Protein AF-Q97JT6-F1 (afdb_monomer_lite)

Secondary structure (DSSP, 8-state):
--EEPTT--GGGGGGGT-EEHHHHHHTT-GGG-SGGGGGGTTSEEEEPBPSS-TTSBPEEETTTTEESEEEEEEEETTEEEEEEEEE--SSSSS--HHHHHHHHHHHHHHHHTT-EE-

Radius of gyration: 14.01 Å; chains: 1; bounding box: 36×26×36 Å

pLDDT: mean 92.44, std 5.75, range [73.62, 98.38]

Sequence (118 aa):
MLKLKKGISVDQLRRYGFKTGKEWADKGERCLEGSGYEYQHNWYHKFLMDEENPDKILYANEEYDQPVVQISIRIGDSFPNDMYIECTPSGTYHIGGRDLDIIEETVFDLTNDGFLEK

Foldseek 3Di:
DKFFDPPDDPVVCVVLVWDFLLVCCVVVQPVSDDPVNVQRRRKIKDAPADPVGRVHFDALDPVVSHGQKMWIQGDDPVGRRDIDIDGDHHPDPDDDVVRCVSVVVSCVVCVVVPGIDD

Organism: Clostridium acetobutylicum (strain ATCC 824 / DSM 792 / JCM 1419 / IAM 19013 / LMG 5710 / NBRC 13948 / NRRL B-527 / VKM B-1787 / 2291 / W) (NCBI:txid272562)

Structure (mmCIF, N/CA/C/O backbone):
data_AF-Q97JT6-F1
#
_entry.id   AF-Q97JT6-F1
#
loop_
_atom_site.group_PDB
_atom_site.id
_atom_site.type_symbol
_atom_site.label_atom_id
_atom_site.label_alt_id
_atom_site.label_comp_id
_atom_site.label_asym_id
_atom_site.label_entity_id
_atom_site.label_seq_id
_atom_site.pdbx_PDB_ins_code
_atom_site.Cartn_x
_atom_site.Cartn_y
_atom_site.Cartn_z
_atom_site.occupancy
_atom_site.B_iso_or_equiv
_atom_site.auth_seq_id
_atom_site.auth_comp_id
_atom_site.auth_asym_id
_atom_site.auth_atom_id
_atom_site.pdbx_PDB_model_num
ATOM 1 N N . MET A 1 1 ? -10.624 11.381 7.160 1.00 85.38 1 MET A N 1
ATOM 2 C CA . MET A 1 1 ? -9.727 10.450 6.443 1.00 85.38 1 MET A CA 1
ATOM 3 C C . MET A 1 1 ? -10.225 9.068 6.787 1.00 85.38 1 MET A C 1
ATOM 5 O O . MET A 1 1 ? -10.592 8.906 7.941 1.00 85.38 1 MET A O 1
ATOM 9 N N . LEU A 1 2 ? -10.322 8.138 5.836 1.00 95.56 2 LEU A N 1
ATOM 10 C CA . LEU A 1 2 ? -10.771 6.784 6.176 1.00 95.56 2 LEU A CA 1
ATOM 11 C C . LEU A 1 2 ? -9.780 6.146 7.153 1.00 95.56 2 LEU A C 1
ATOM 13 O O . LEU A 1 2 ? -8.581 6.408 7.070 1.00 95.56 2 LEU A O 1
ATOM 17 N N . LYS A 1 3 ? -10.278 5.349 8.092 1.00 95.94 3 LYS A N 1
ATOM 18 C CA . LYS A 1 3 ? -9.473 4.657 9.104 1.00 95.94 3 LYS A CA 1
ATOM 19 C C . LYS A 1 3 ? -9.984 3.248 9.299 1.00 95.94 3 LYS A C 1
ATOM 21 O O . LYS A 1 3 ? -11.160 2.991 9.050 1.00 95.94 3 LYS A O 1
ATOM 26 N N . LEU A 1 4 ? -9.137 2.357 9.800 1.00 95.81 4 LEU A N 1
ATOM 27 C CA . LEU A 1 4 ? -9.634 1.085 10.310 1.00 95.81 4 LEU A CA 1
ATOM 28 C C . LEU A 1 4 ? -10.501 1.312 11.543 1.00 95.81 4 LEU A C 1
ATOM 30 O O . LEU A 1 4 ? -10.099 2.014 12.474 1.00 95.81 4 LEU A O 1
ATOM 34 N N . LYS A 1 5 ? -11.649 0.641 11.580 1.00 95.62 5 LYS A N 1
ATOM 35 C CA . LYS A 1 5 ? -12.513 0.607 12.754 1.00 95.62 5 LYS A CA 1
ATOM 36 C C . LYS A 1 5 ? -11.774 0.076 13.969 1.00 95.62 5 LYS A C 1
ATOM 38 O O . LYS A 1 5 ? -10.993 -0.878 13.899 1.00 95.62 5 LYS A O 1
ATOM 43 N N . LYS A 1 6 ? -12.110 0.639 15.126 1.00 91.69 6 LYS A N 1
ATOM 44 C CA . LYS A 1 6 ? -11.613 0.152 16.412 1.00 91.69 6 LYS A CA 1
ATOM 45 C C . LYS A 1 6 ? -11.922 -1.342 16.592 1.00 91.69 6 LYS A C 1
ATOM 47 O O . LYS A 1 6 ? -13.067 -1.767 16.480 1.00 91.69 6 LYS A O 1
ATOM 52 N N . GLY A 1 7 ? -10.897 -2.119 16.940 1.00 89.94 7 GLY A N 1
ATOM 53 C CA . GLY A 1 7 ? -11.013 -3.557 17.207 1.00 89.94 7 GLY A CA 1
ATOM 54 C C . GLY A 1 7 ? -10.770 -4.458 15.993 1.00 89.94 7 GLY A C 1
ATOM 55 O O . GLY A 1 7 ? -10.629 -5.665 16.177 1.00 89.94 7 GLY A O 1
ATOM 56 N N . ILE A 1 8 ? -10.652 -3.901 14.783 1.00 92.94 8 ILE A N 1
ATOM 57 C CA . ILE A 1 8 ? -10.142 -4.645 13.628 1.00 92.94 8 ILE A CA 1
ATOM 58 C C . ILE A 1 8 ? -8.635 -4.843 13.800 1.00 92.94 8 ILE A C 1
ATOM 60 O O . ILE A 1 8 ? -7.893 -3.887 14.029 1.00 92.94 8 ILE A O 1
ATOM 64 N N . SER A 1 9 ? -8.180 -6.093 13.695 1.00 92.62 9 SER A N 1
ATOM 65 C CA . SER A 1 9 ? -6.748 -6.388 13.660 1.00 92.62 9 SER A CA 1
ATOM 66 C C . SER A 1 9 ? -6.174 -6.003 12.299 1.00 92.62 9 SER A C 1
ATOM 68 O O . SER A 1 9 ? -6.679 -6.438 11.264 1.00 92.62 9 SER A O 1
ATOM 70 N N . VAL A 1 10 ? -5.083 -5.238 12.310 1.00 91.44 10 VAL A N 1
ATOM 71 C CA . VAL A 1 10 ? 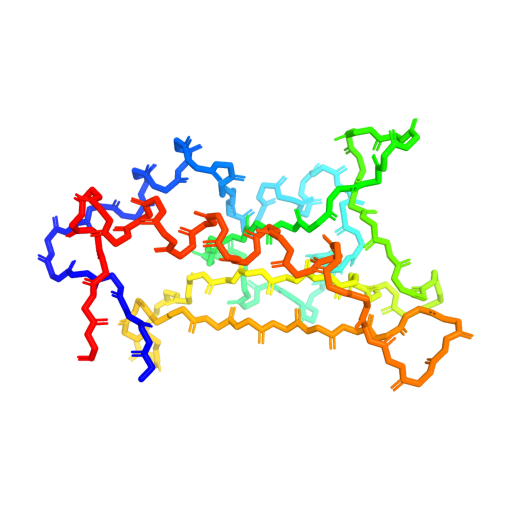-4.349 -4.811 11.108 1.00 91.44 10 VAL A CA 1
ATOM 72 C C . VAL A 1 10 ? -3.848 -5.995 10.275 1.00 91.44 10 VAL A C 1
ATOM 74 O O . VAL A 1 10 ? -3.806 -5.907 9.053 1.00 91.44 10 VAL A O 1
ATOM 77 N N . ASP A 1 11 ? -3.583 -7.148 10.896 1.00 94.38 11 ASP A N 1
ATOM 78 C CA . ASP A 1 11 ? -3.142 -8.356 10.187 1.00 94.38 11 ASP A CA 1
ATOM 79 C C . ASP A 1 11 ? -4.204 -8.899 9.221 1.00 94.38 11 ASP A C 1
ATOM 81 O O . ASP A 1 11 ? -3.877 -9.594 8.256 1.00 94.38 11 ASP A O 1
ATOM 85 N N . GLN A 1 12 ? -5.485 -8.574 9.435 1.00 96.50 12 GLN A N 1
ATOM 86 C CA . GLN A 1 12 ? -6.558 -8.982 8.528 1.00 96.50 12 GLN A CA 1
ATOM 87 C C . GLN A 1 12 ? -6.444 -8.311 7.152 1.00 96.50 12 GLN A C 1
ATOM 89 O O . GLN A 1 12 ? -6.951 -8.861 6.173 1.00 96.50 12 GLN A O 1
ATOM 94 N N . LEU A 1 13 ? -5.720 -7.189 7.045 1.00 96.94 13 LEU A N 1
ATOM 95 C CA . LEU A 1 13 ? -5.474 -6.494 5.779 1.00 96.94 13 LEU A CA 1
ATOM 96 C C . LEU A 1 13 ? -4.684 -7.327 4.769 1.00 96.94 13 LEU A C 1
ATOM 98 O O . LEU A 1 13 ? -4.787 -7.098 3.564 1.00 96.94 13 LEU A O 1
ATOM 102 N N . ARG A 1 14 ? -3.948 -8.341 5.235 1.00 97.50 14 ARG A N 1
ATOM 103 C CA . ARG A 1 14 ? -3.206 -9.274 4.374 1.00 97.50 14 ARG A CA 1
ATOM 104 C C . ARG A 1 14 ? -4.103 -9.954 3.340 1.00 97.50 14 ARG A C 1
ATOM 106 O O . ARG A 1 14 ? -3.651 -10.233 2.235 1.00 97.50 14 ARG A O 1
ATOM 113 N N . ARG A 1 15 ? -5.386 -10.158 3.666 1.00 97.06 15 ARG A N 1
ATOM 114 C CA . ARG A 1 15 ? -6.393 -10.733 2.755 1.00 97.06 15 ARG A CA 1
ATOM 115 C C . ARG A 1 15 ? -6.669 -9.858 1.530 1.00 97.06 15 ARG A C 1
ATOM 117 O O . ARG A 1 15 ? -7.078 -10.387 0.508 1.00 97.06 15 ARG A O 1
ATOM 124 N N . TYR A 1 16 ? -6.390 -8.560 1.623 1.00 97.38 16 TYR A N 1
ATOM 125 C CA . TYR A 1 16 ? -6.570 -7.581 0.547 1.00 97.38 16 TYR A CA 1
ATOM 126 C C . TYR A 1 16 ? -5.247 -7.221 -0.146 1.00 97.38 16 TYR A C 1
ATOM 128 O O . TYR A 1 16 ? -5.193 -6.260 -0.913 1.00 97.38 16 TYR A O 1
ATOM 136 N N . GLY A 1 17 ? -4.171 -7.969 0.131 1.00 96.44 17 GLY A N 1
ATOM 137 C CA . GLY A 1 17 ? -2.861 -7.797 -0.501 1.00 96.44 17 GLY A CA 1
ATOM 138 C C . GLY A 1 17 ? -1.896 -6.858 0.228 1.00 96.44 17 GLY A C 1
ATOM 139 O O . GLY A 1 17 ? -0.794 -6.631 -0.271 1.00 96.44 17 GLY A O 1
ATOM 140 N N . PHE A 1 18 ? -2.260 -6.337 1.405 1.00 98.00 18 PHE A N 1
ATOM 141 C CA . PHE A 1 18 ? -1.343 -5.514 2.194 1.00 98.00 18 PHE A CA 1
ATOM 142 C C . PHE A 1 18 ? -0.218 -6.354 2.811 1.00 98.00 18 PHE A C 1
ATOM 144 O O . PHE A 1 18 ? -0.444 -7.464 3.301 1.00 98.00 18 PHE A O 1
ATOM 151 N N . LYS A 1 19 ? 0.985 -5.783 2.863 1.00 97.56 19 LYS A N 1
ATOM 152 C CA . LYS A 1 19 ? 2.129 -6.302 3.630 1.00 97.56 19 LYS A CA 1
ATOM 153 C C . LYS A 1 19 ? 2.737 -5.184 4.462 1.00 97.56 19 LYS A C 1
ATOM 155 O O . LYS A 1 19 ? 2.535 -4.013 4.146 1.00 97.56 19 LYS A O 1
ATOM 160 N N . THR A 1 20 ? 3.475 -5.522 5.509 1.00 96.94 20 THR A N 1
ATOM 161 C CA . THR A 1 20 ? 4.203 -4.501 6.269 1.00 96.94 20 THR A CA 1
ATOM 162 C C . THR A 1 20 ? 5.280 -3.830 5.420 1.00 96.94 20 THR A C 1
ATOM 164 O O . THR A 1 20 ? 5.790 -4.424 4.466 1.00 96.94 20 THR A O 1
ATOM 167 N N . GLY A 1 21 ? 5.660 -2.602 5.776 1.00 95.94 21 GLY A N 1
ATOM 168 C CA . GLY A 1 21 ? 6.758 -1.912 5.103 1.00 95.94 21 GLY A CA 1
ATOM 169 C C . GLY A 1 21 ? 8.066 -2.703 5.209 1.00 95.94 21 GLY A C 1
ATOM 170 O O . GLY A 1 21 ? 8.808 -2.801 4.236 1.00 95.94 21 GLY A O 1
ATOM 171 N N . LYS A 1 22 ? 8.289 -3.373 6.348 1.00 96.25 22 LYS A N 1
ATOM 172 C CA . LYS A 1 22 ? 9.431 -4.274 6.548 1.00 96.25 22 LYS A CA 1
ATOM 173 C C . LYS A 1 22 ? 9.431 -5.453 5.578 1.00 96.25 22 LYS A C 1
ATOM 175 O O . LYS A 1 22 ? 10.473 -5.776 5.027 1.00 96.25 22 LYS A O 1
ATOM 180 N N . GLU A 1 23 ? 8.280 -6.089 5.356 1.00 96.56 23 GLU A N 1
ATOM 181 C CA . GLU A 1 23 ? 8.173 -7.219 4.422 1.00 96.56 23 GLU A CA 1
ATOM 182 C C . GLU A 1 23 ? 8.481 -6.816 2.979 1.00 96.56 23 GLU A C 1
ATOM 184 O O . GLU A 1 23 ? 9.043 -7.610 2.230 1.00 96.56 23 GLU A O 1
ATOM 189 N N . TRP A 1 24 ? 8.107 -5.603 2.575 1.00 95.88 24 TRP A N 1
ATOM 190 C CA . TRP A 1 24 ? 8.456 -5.076 1.258 1.00 95.88 24 TRP A CA 1
ATOM 191 C C . TRP A 1 24 ? 9.938 -4.696 1.167 1.00 95.88 24 TRP A C 1
ATOM 193 O O . TRP A 1 24 ? 10.597 -5.073 0.201 1.00 95.88 24 TRP A O 1
ATOM 203 N N . ALA A 1 25 ? 10.488 -4.052 2.198 1.00 94.75 25 ALA A N 1
ATOM 204 C CA . ALA A 1 25 ? 11.919 -3.760 2.276 1.00 94.75 25 ALA A CA 1
ATOM 205 C C . ALA A 1 25 ? 12.769 -5.046 2.223 1.00 94.75 25 ALA A C 1
ATOM 207 O O . ALA A 1 25 ? 13.743 -5.115 1.482 1.00 94.75 25 ALA A O 1
ATOM 208 N N . ASP A 1 26 ? 12.359 -6.106 2.927 1.00 94.38 26 ASP A N 1
ATOM 209 C CA . ASP A 1 26 ? 13.042 -7.410 2.922 1.00 94.38 26 ASP A CA 1
ATOM 210 C C . ASP A 1 26 ? 12.974 -8.131 1.571 1.00 94.38 26 ASP A C 1
ATOM 212 O O . ASP A 1 26 ? 13.800 -8.999 1.286 1.00 94.38 26 ASP A O 1
ATOM 216 N N . LYS A 1 27 ? 11.999 -7.777 0.728 1.00 92.38 27 LYS A N 1
ATOM 217 C CA . LYS A 1 27 ? 11.917 -8.233 -0.664 1.00 92.38 27 LYS A CA 1
ATOM 218 C C . LYS A 1 27 ? 12.788 -7.416 -1.621 1.00 92.38 27 LYS A C 1
ATOM 220 O O . LYS A 1 27 ? 12.894 -7.796 -2.784 1.00 92.38 27 LYS A O 1
ATOM 225 N N . GLY A 1 28 ? 13.416 -6.344 -1.142 1.00 90.69 28 GLY A N 1
ATOM 226 C CA . GLY A 1 28 ? 14.223 -5.435 -1.953 1.00 90.69 28 GLY A CA 1
ATOM 227 C C . GLY A 1 28 ? 13.405 -4.382 -2.701 1.00 90.69 28 GLY A C 1
ATOM 228 O O . GLY A 1 28 ? 13.861 -3.893 -3.732 1.00 90.69 28 GLY A O 1
ATOM 229 N N . GLU A 1 29 ? 12.196 -4.044 -2.233 1.00 92.50 29 GLU A N 1
ATOM 230 C CA . GLU A 1 29 ? 11.436 -2.932 -2.816 1.00 92.50 29 GLU A CA 1
ATOM 231 C C . GLU A 1 29 ? 12.032 -1.586 -2.393 1.00 92.50 29 GLU A C 1
ATOM 233 O O . GLU A 1 29 ? 12.013 -1.204 -1.217 1.00 92.50 29 GLU A O 1
ATOM 238 N N . ARG A 1 30 ? 12.524 -0.842 -3.382 1.00 89.88 30 ARG A N 1
ATOM 239 C CA . ARG A 1 30 ? 13.377 0.340 -3.193 1.00 89.88 30 ARG A CA 1
ATOM 240 C C . ARG A 1 30 ? 12.686 1.490 -2.462 1.00 89.88 30 ARG A C 1
ATOM 242 O O . ARG A 1 30 ? 13.305 2.171 -1.655 1.00 89.88 30 ARG A O 1
ATOM 249 N N . CYS A 1 31 ? 11.376 1.656 -2.661 1.00 90.31 31 CYS A N 1
ATOM 250 C CA . CYS A 1 31 ? 10.578 2.710 -2.010 1.00 90.31 31 CYS A CA 1
ATOM 251 C C . CYS A 1 31 ? 10.467 2.565 -0.482 1.00 90.31 31 CYS A C 1
ATOM 253 O O . CYS A 1 31 ? 9.940 3.451 0.194 1.00 90.31 31 CYS A O 1
ATOM 255 N N . LEU A 1 32 ? 10.901 1.430 0.069 1.00 91.88 32 LEU A N 1
ATOM 256 C CA . LEU A 1 32 ? 10.884 1.133 1.500 1.00 91.88 32 LEU A CA 1
ATOM 257 C C . LEU A 1 32 ? 12.265 0.705 2.020 1.00 91.88 32 LEU A C 1
ATOM 259 O O . LEU A 1 32 ? 12.410 0.395 3.209 1.00 91.88 32 LEU A O 1
ATOM 263 N N . GLU A 1 33 ? 13.276 0.707 1.149 1.00 85.50 33 GLU A N 1
ATOM 264 C CA . GLU A 1 33 ? 14.644 0.316 1.460 1.00 85.50 33 GLU A CA 1
ATOM 265 C C . GLU A 1 33 ? 15.468 1.517 1.945 1.00 85.50 33 GLU A C 1
ATOM 267 O O . GLU A 1 33 ? 15.509 2.572 1.320 1.00 85.50 33 GLU A O 1
ATOM 272 N N . GLY A 1 34 ? 16.175 1.347 3.062 1.00 79.62 34 GLY A N 1
ATOM 273 C CA . G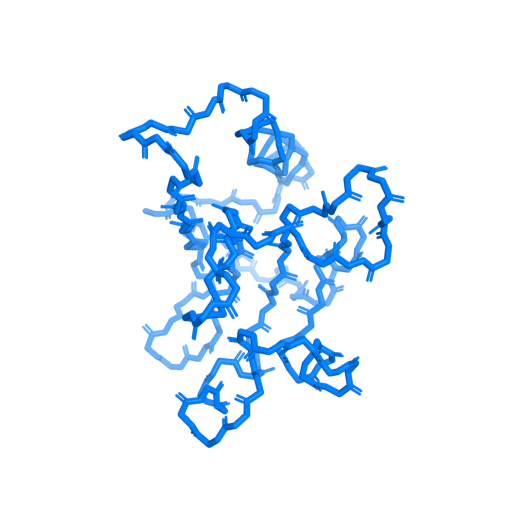LY A 1 34 ? 17.088 2.353 3.604 1.00 79.62 34 GLY A CA 1
ATOM 274 C C . GLY A 1 34 ? 16.567 3.070 4.850 1.00 79.62 34 GLY A C 1
ATOM 275 O O . GLY A 1 34 ? 15.374 3.093 5.156 1.00 79.62 34 GLY A O 1
ATOM 276 N N . SER A 1 35 ? 17.498 3.681 5.588 1.00 75.44 35 SER A N 1
ATOM 277 C CA . SER A 1 35 ? 17.250 4.250 6.922 1.00 75.44 35 SER A CA 1
ATOM 278 C C . SER A 1 35 ? 16.230 5.391 6.935 1.00 75.44 35 SER A C 1
ATOM 280 O O . SER A 1 35 ? 15.578 5.634 7.948 1.00 75.44 35 SER A O 1
ATOM 282 N N . GLY A 1 36 ? 16.046 6.071 5.800 1.00 83.44 36 GLY A N 1
ATOM 283 C CA . GLY A 1 36 ? 15.044 7.121 5.633 1.00 83.44 36 GLY A CA 1
ATOM 284 C C . GLY A 1 36 ? 13.601 6.619 5.664 1.00 83.44 36 GLY A C 1
ATOM 285 O O . GLY A 1 36 ? 12.710 7.430 5.879 1.00 83.44 36 GLY A O 1
ATOM 286 N N . TYR A 1 37 ? 13.363 5.314 5.499 1.00 86.75 37 TYR A N 1
ATOM 287 C CA . TYR A 1 37 ? 12.027 4.721 5.375 1.00 86.75 37 TYR A CA 1
ATOM 288 C C . TYR A 1 37 ? 11.687 3.726 6.495 1.00 86.75 37 TYR A C 1
ATOM 290 O O . TYR A 1 37 ? 10.585 3.185 6.531 1.00 86.75 37 TYR A O 1
ATOM 298 N N . GLU A 1 38 ? 12.577 3.511 7.465 1.00 90.31 38 GLU A N 1
ATOM 299 C CA . GLU A 1 38 ? 12.332 2.583 8.583 1.00 90.31 38 GLU A CA 1
ATOM 300 C C . GLU A 1 38 ? 11.119 2.982 9.436 1.00 90.31 38 GLU A C 1
ATOM 302 O O . GLU A 1 38 ? 10.424 2.129 9.989 1.00 90.31 38 GLU A O 1
ATOM 307 N N . TYR A 1 39 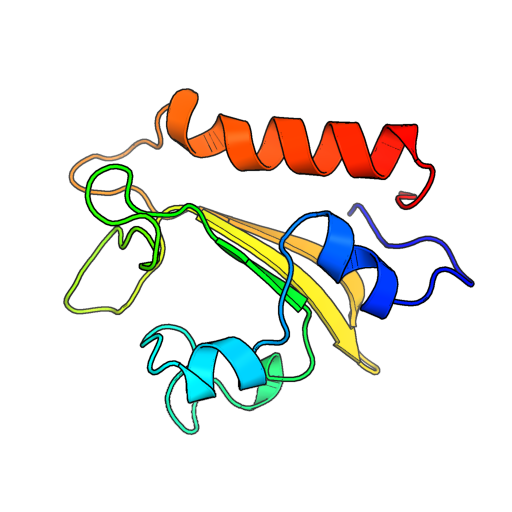? 10.799 4.278 9.502 1.00 90.06 39 TYR A N 1
ATOM 308 C CA . TYR A 1 39 ? 9.651 4.777 10.266 1.00 90.06 39 TYR A CA 1
ATOM 309 C C . TYR A 1 39 ? 8.303 4.236 9.759 1.00 90.06 39 TYR A C 1
ATOM 311 O O . TYR A 1 39 ? 7.340 4.179 10.525 1.00 90.06 39 TYR A O 1
ATOM 319 N N . GLN A 1 40 ? 8.234 3.829 8.490 1.00 92.81 40 GLN A N 1
ATOM 320 C CA . GLN A 1 40 ? 7.043 3.254 7.867 1.00 92.81 40 GLN A CA 1
ATOM 321 C C . GLN A 1 40 ? 7.077 1.717 7.821 1.00 92.81 40 GLN A C 1
ATOM 323 O O . GLN A 1 40 ? 6.109 1.093 7.404 1.00 92.81 40 GLN A O 1
ATOM 328 N N . HIS A 1 41 ? 8.125 1.059 8.335 1.00 94.69 41 HIS A N 1
ATOM 329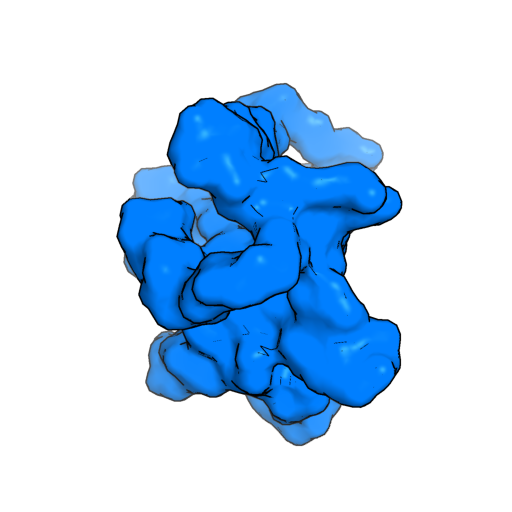 C CA . HIS A 1 41 ? 8.237 -0.410 8.311 1.00 94.69 41 HIS A CA 1
ATOM 330 C C . HIS A 1 41 ? 7.121 -1.141 9.064 1.00 94.69 41 HIS A C 1
ATOM 332 O O . HIS A 1 41 ? 6.771 -2.259 8.690 1.00 94.69 41 HIS A O 1
ATOM 338 N N . ASN A 1 42 ? 6.540 -0.506 10.084 1.00 94.19 42 ASN A N 1
ATOM 339 C CA . ASN A 1 42 ? 5.423 -1.060 10.855 1.00 94.19 42 ASN A CA 1
ATOM 340 C C . ASN A 1 42 ? 4.046 -0.771 10.238 1.00 94.19 42 ASN A C 1
ATOM 342 O O . ASN A 1 42 ? 3.038 -1.257 10.751 1.00 94.19 42 ASN A O 1
ATOM 346 N N . TRP A 1 43 ? 3.970 0.037 9.181 1.00 96.44 43 TRP A N 1
ATOM 347 C CA . TRP A 1 43 ? 2.716 0.313 8.485 1.00 96.44 43 TRP A CA 1
ATOM 348 C C . TRP A 1 43 ? 2.402 -0.804 7.501 1.00 96.44 43 TRP A C 1
ATOM 350 O O . TRP A 1 43 ? 3.282 -1.565 7.103 1.00 96.44 43 TRP A O 1
ATOM 360 N N . TYR A 1 44 ? 1.135 -0.903 7.109 1.00 97.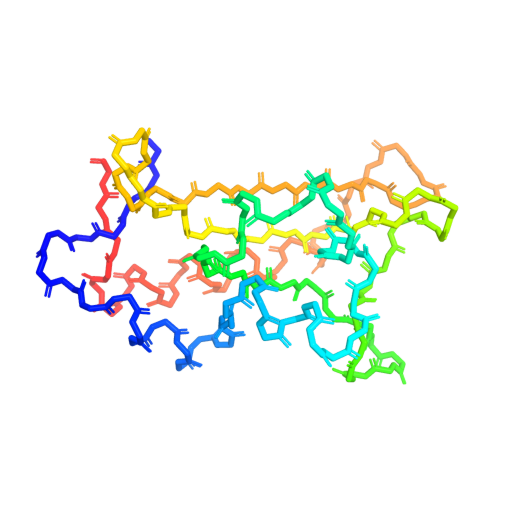75 44 TYR A N 1
ATOM 361 C CA . TYR A 1 44 ? 0.686 -1.852 6.096 1.00 97.75 44 TYR A CA 1
ATOM 362 C C . TYR A 1 44 ? 0.528 -1.143 4.757 1.00 97.75 44 TYR A C 1
ATOM 364 O O . TYR A 1 44 ? -0.215 -0.172 4.671 1.00 97.75 44 TYR A O 1
ATOM 372 N N . HIS A 1 45 ? 1.170 -1.657 3.711 1.00 97.94 45 HIS A N 1
ATOM 373 C CA . HIS A 1 45 ? 1.196 -1.072 2.374 1.00 97.94 45 HIS A CA 1
ATOM 374 C C . HIS A 1 45 ? 0.673 -2.044 1.320 1.00 97.94 45 HIS A C 1
ATOM 376 O O . HIS A 1 45 ? 0.990 -3.241 1.336 1.00 97.94 45 HIS A O 1
ATOM 382 N N . LYS A 1 46 ? -0.078 -1.498 0.370 1.00 98.06 46 LYS A N 1
ATOM 383 C CA . LYS A 1 46 ? -0.465 -2.120 -0.892 1.00 98.06 46 LYS A CA 1
ATOM 384 C C . LYS A 1 46 ? -0.058 -1.172 -2.018 1.00 98.06 46 LYS A C 1
ATOM 386 O O . LYS A 1 46 ? -0.275 0.032 -1.909 1.00 98.06 46 LYS A O 1
ATOM 391 N N . PHE A 1 47 ? 0.524 -1.716 -3.074 1.00 97.56 47 PHE A N 1
ATOM 392 C CA . PHE A 1 47 ? 1.031 -0.952 -4.209 1.00 97.56 47 PHE A CA 1
ATOM 393 C C . PHE A 1 47 ? 0.348 -1.400 -5.493 1.00 97.56 47 PHE A C 1
ATOM 395 O O . PHE A 1 47 ? -0.096 -2.548 -5.583 1.00 97.56 47 PHE A O 1
ATOM 402 N N . LEU A 1 48 ? 0.283 -0.50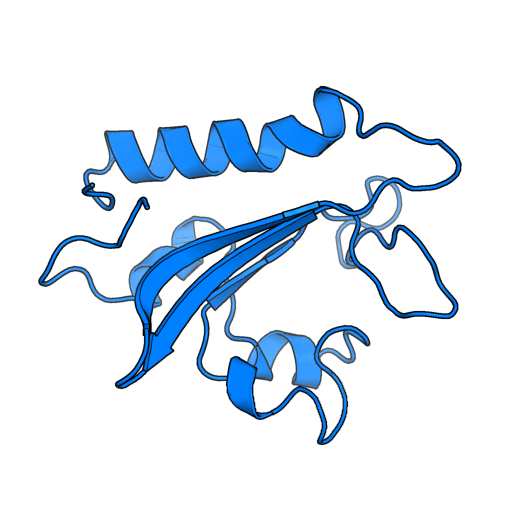4 -6.477 1.00 96.50 48 LEU A N 1
ATOM 403 C CA . LEU A 1 48 ? 0.011 -0.912 -7.851 1.00 96.50 48 LEU A CA 1
ATOM 404 C C . LEU A 1 48 ? 1.189 -1.754 -8.351 1.00 96.50 48 LEU A C 1
ATOM 406 O O . LEU A 1 48 ? 2.345 -1.358 -8.205 1.00 96.50 48 LEU A O 1
ATOM 410 N N . MET A 1 49 ? 0.881 -2.932 -8.885 1.00 95.62 49 MET A N 1
ATOM 411 C CA . MET A 1 49 ? 1.870 -3.887 -9.382 1.00 95.62 49 MET A CA 1
ATOM 412 C C . MET A 1 49 ? 2.062 -3.701 -10.887 1.00 95.62 49 MET A C 1
ATOM 414 O O . MET A 1 49 ? 1.142 -3.266 -11.578 1.00 95.62 49 MET A O 1
ATOM 418 N N . ASP A 1 50 ? 3.243 -4.036 -11.389 1.00 93.25 50 ASP A N 1
ATOM 419 C CA . ASP A 1 50 ? 3.548 -4.028 -12.819 1.00 93.25 50 ASP A CA 1
ATOM 420 C C . ASP A 1 50 ? 2.761 -5.149 -13.537 1.00 93.25 50 ASP A C 1
ATOM 422 O O . ASP A 1 50 ? 2.812 -6.313 -13.135 1.00 93.25 50 ASP A O 1
ATOM 426 N N . GLU A 1 51 ? 2.005 -4.804 -14.588 1.00 91.81 51 GLU A N 1
ATOM 427 C CA . GLU A 1 51 ? 1.209 -5.768 -15.367 1.00 91.81 51 GLU A CA 1
ATOM 428 C C . GLU A 1 51 ? 2.091 -6.799 -16.099 1.00 91.81 51 GLU A C 1
ATOM 430 O O . GLU A 1 51 ? 1.695 -7.958 -16.248 1.00 91.81 51 GLU A O 1
ATOM 435 N N . GLU A 1 52 ? 3.288 -6.403 -16.541 1.00 93.38 52 GLU A N 1
ATOM 436 C CA . GLU A 1 52 ? 4.249 -7.286 -17.211 1.00 93.38 52 GLU A CA 1
ATOM 437 C C . GLU A 1 52 ? 5.066 -8.105 -16.204 1.00 93.38 52 GLU A C 1
ATOM 439 O O . GLU A 1 52 ? 5.519 -9.212 -16.517 1.00 93.38 52 GLU A O 1
ATOM 444 N N . ASN A 1 53 ? 5.234 -7.589 -14.983 1.00 92.19 53 ASN A N 1
ATOM 445 C CA . ASN A 1 53 ? 5.931 -8.268 -13.896 1.00 92.19 53 ASN A CA 1
ATOM 446 C C . ASN A 1 53 ? 5.152 -8.201 -12.566 1.00 92.19 53 ASN A C 1
ATOM 448 O O . ASN A 1 53 ? 5.493 -7.403 -11.693 1.00 92.19 53 ASN A O 1
ATOM 452 N N . PRO A 1 54 ? 4.161 -9.089 -12.355 1.00 90.62 54 PRO A N 1
ATOM 453 C CA . PRO A 1 54 ? 3.245 -9.018 -11.208 1.00 90.62 54 PRO A CA 1
ATOM 454 C C . PRO A 1 54 ? 3.895 -9.150 -9.823 1.00 90.62 54 PRO A C 1
ATOM 456 O O . PRO A 1 54 ? 3.251 -8.872 -8.809 1.00 90.62 54 PRO A O 1
ATOM 459 N N . ASP A 1 55 ? 5.154 -9.588 -9.760 1.00 89.25 55 ASP A N 1
ATOM 460 C CA . ASP A 1 55 ? 5.927 -9.674 -8.521 1.00 89.25 55 ASP A CA 1
ATOM 461 C C . ASP A 1 55 ? 6.615 -8.350 -8.147 1.00 89.25 55 ASP A C 1
ATOM 463 O O . ASP A 1 55 ? 7.200 -8.272 -7.065 1.00 89.25 55 ASP A O 1
ATOM 467 N N . LYS A 1 56 ? 6.537 -7.320 -9.002 1.00 92.00 56 LYS A N 1
ATOM 468 C CA . LYS A 1 56 ? 7.171 -6.010 -8.808 1.00 92.00 56 LYS A CA 1
ATOM 469 C C . LYS A 1 56 ? 6.162 -4.877 -8.694 1.00 92.00 56 LYS A C 1
ATOM 471 O O . LYS A 1 56 ? 5.127 -4.866 -9.358 1.00 92.00 56 LYS A O 1
ATOM 476 N N . ILE A 1 57 ? 6.501 -3.892 -7.869 1.00 95.44 57 ILE A N 1
ATOM 477 C CA . ILE A 1 57 ? 5.772 -2.626 -7.789 1.00 95.44 57 ILE A CA 1
ATOM 478 C C . ILE A 1 57 ? 5.945 -1.848 -9.099 1.00 95.44 57 ILE A C 1
ATOM 480 O O . ILE A 1 57 ? 7.045 -1.784 -9.650 1.00 95.44 57 ILE A O 1
ATOM 484 N N . LEU A 1 58 ? 4.870 -1.216 -9.571 1.00 94.25 58 LEU A N 1
ATOM 485 C CA . LEU A 1 58 ? 4.935 -0.281 -10.687 1.00 94.25 58 LEU A CA 1
ATOM 486 C C . LEU A 1 58 ? 5.500 1.064 -10.207 1.00 94.25 58 LEU A C 1
ATOM 488 O O . LEU A 1 58 ? 4.882 1.761 -9.393 1.00 94.25 58 LEU A O 1
ATOM 492 N N . TYR A 1 59 ? 6.663 1.445 -10.732 1.00 93.25 59 TYR A N 1
ATOM 493 C CA . TYR A 1 59 ? 7.344 2.694 -10.398 1.00 93.25 59 TYR A CA 1
ATOM 494 C C . TYR A 1 59 ? 7.052 3.791 -11.424 1.00 93.25 59 TYR A C 1
ATOM 496 O O . TYR A 1 59 ? 7.152 3.597 -12.632 1.00 93.25 59 TYR A O 1
ATOM 504 N N . ALA A 1 60 ? 6.708 4.980 -10.932 1.00 91.25 60 ALA A N 1
ATOM 505 C CA . ALA A 1 60 ? 6.512 6.161 -11.762 1.00 91.25 60 ALA A CA 1
ATOM 506 C C . ALA A 1 60 ? 7.840 6.741 -12.249 1.00 91.25 60 ALA A C 1
ATOM 508 O O . ALA A 1 60 ? 7.918 7.284 -13.353 1.00 91.25 60 ALA A O 1
ATOM 509 N N . ASN A 1 61 ? 8.868 6.629 -11.407 1.00 82.12 61 ASN A N 1
ATOM 510 C CA . ASN A 1 61 ? 10.218 7.074 -11.683 1.00 82.12 61 ASN A CA 1
ATOM 511 C C . ASN A 1 61 ? 11.224 6.103 -11.048 1.00 82.12 61 ASN A C 1
ATOM 513 O O . ASN A 1 61 ? 11.232 5.909 -9.833 1.00 82.12 61 ASN A O 1
ATOM 517 N N . GLU A 1 62 ? 12.077 5.531 -11.894 1.00 76.38 62 GLU A N 1
ATOM 518 C CA . GLU A 1 62 ? 13.119 4.573 -11.518 1.00 76.38 62 GLU A CA 1
ATOM 519 C C . GLU A 1 62 ? 14.299 5.203 -10.758 1.00 76.38 62 GLU A C 1
ATOM 521 O O . GLU A 1 62 ? 15.012 4.486 -10.071 1.00 76.38 62 GLU A O 1
ATOM 526 N N . GLU A 1 63 ? 14.530 6.513 -10.880 1.00 80.81 63 GLU A N 1
ATOM 527 C CA . GLU A 1 63 ? 15.618 7.244 -10.207 1.00 80.81 63 GLU A CA 1
ATOM 528 C C . GLU A 1 63 ? 15.254 7.640 -8.771 1.00 80.81 63 GLU A C 1
ATOM 530 O O . GLU A 1 63 ? 16.121 7.684 -7.902 1.00 80.81 63 GLU A O 1
ATOM 535 N N . TYR A 1 64 ? 13.976 7.934 -8.521 1.00 79.19 64 TYR A N 1
ATOM 536 C CA . TYR A 1 64 ? 13.497 8.385 -7.209 1.00 79.19 64 TYR A CA 1
ATOM 537 C C . TYR A 1 64 ? 12.762 7.303 -6.421 1.00 79.19 64 TYR A C 1
ATOM 539 O O . TYR A 1 64 ? 12.224 7.601 -5.357 1.00 79.19 64 TYR A O 1
ATOM 547 N N . ASP A 1 65 ? 12.713 6.077 -6.948 1.00 87.81 65 ASP A N 1
ATOM 548 C CA . ASP A 1 65 ? 12.045 4.934 -6.325 1.00 87.81 65 ASP A CA 1
ATOM 549 C C . ASP A 1 65 ? 10.604 5.270 -5.897 1.00 87.81 65 ASP A C 1
ATOM 551 O O . ASP A 1 65 ? 10.142 4.896 -4.819 1.00 87.81 65 ASP A O 1
ATOM 555 N N . GLN A 1 66 ? 9.879 6.010 -6.743 1.00 90.81 66 GLN A N 1
ATOM 556 C CA . GLN A 1 66 ? 8.516 6.460 -6.455 1.00 90.81 66 GLN A CA 1
ATOM 557 C C . GLN A 1 66 ? 7.484 5.516 -7.078 1.00 90.81 66 GLN A C 1
ATOM 559 O O . GLN A 1 66 ? 7.435 5.424 -8.308 1.00 90.81 66 GLN A O 1
ATOM 564 N N . PRO A 1 67 ? 6.641 4.831 -6.286 1.00 94.50 67 PRO A N 1
ATOM 565 C CA . PRO A 1 67 ? 5.565 4.008 -6.825 1.00 94.50 67 PRO A CA 1
ATOM 566 C C . PRO A 1 67 ? 4.501 4.877 -7.511 1.00 94.50 67 PRO A C 1
ATOM 568 O O . PRO A 1 67 ? 4.262 6.020 -7.106 1.00 94.50 67 PRO A O 1
ATOM 571 N N . VAL A 1 68 ? 3.831 4.327 -8.529 1.00 95.25 68 VAL A N 1
ATOM 572 C CA . VAL A 1 68 ? 2.705 5.009 -9.195 1.00 95.25 68 VAL A CA 1
ATOM 573 C C . VAL A 1 68 ? 1.535 5.174 -8.231 1.00 95.25 68 VAL A C 1
ATOM 575 O O . VAL A 1 68 ? 1.004 6.273 -8.105 1.00 95.25 68 VAL A O 1
ATOM 578 N N . VAL A 1 69 ? 1.163 4.114 -7.507 1.00 96.62 69 VAL A N 1
ATOM 579 C CA . VAL A 1 69 ? 0.136 4.171 -6.459 1.00 96.62 69 VAL A CA 1
ATOM 580 C C . VAL A 1 69 ? 0.592 3.403 -5.228 1.00 96.62 69 VAL A C 1
ATOM 582 O O . VAL A 1 69 ? 1.021 2.250 -5.318 1.00 96.62 69 VAL A O 1
ATOM 585 N N . GLN A 1 70 ? 0.431 4.035 -4.070 1.00 97.06 70 GLN A N 1
ATOM 586 C CA . GLN A 1 70 ? 0.660 3.464 -2.751 1.00 97.06 70 GLN A CA 1
ATOM 587 C C . GLN A 1 70 ? -0.560 3.713 -1.864 1.00 97.06 70 GLN A C 1
ATOM 589 O O . GLN A 1 70 ? -0.978 4.849 -1.650 1.00 97.06 70 GLN A O 1
ATOM 594 N N . ILE A 1 71 ? -1.093 2.646 -1.279 1.00 98.25 71 ILE A N 1
ATOM 595 C CA . ILE A 1 71 ? -2.129 2.688 -0.248 1.00 98.25 71 ILE A CA 1
ATOM 596 C C . ILE A 1 71 ? -1.488 2.211 1.050 1.00 98.25 71 ILE A C 1
ATOM 598 O O . ILE A 1 71 ? -1.006 1.083 1.127 1.00 98.25 71 ILE A O 1
ATOM 602 N N . SER A 1 72 ? -1.491 3.053 2.078 1.00 97.31 72 SER A N 1
ATOM 603 C CA . SER A 1 72 ? -0.896 2.750 3.380 1.00 97.31 72 SER A CA 1
ATOM 604 C C . SER A 1 72 ? -1.935 2.847 4.488 1.00 97.31 72 SER A C 1
ATOM 606 O O . SER A 1 72 ? -2.674 3.825 4.557 1.00 97.31 72 SER A O 1
ATOM 608 N N . ILE A 1 73 ? -1.964 1.873 5.392 1.00 97.44 73 ILE A N 1
ATOM 609 C CA . ILE A 1 73 ? -2.600 2.007 6.701 1.00 97.44 73 ILE A CA 1
ATOM 610 C C . ILE A 1 73 ? -1.501 2.319 7.705 1.00 97.44 73 ILE A C 1
ATOM 612 O O . ILE A 1 73 ? -0.664 1.464 8.017 1.00 97.44 73 ILE A O 1
ATOM 616 N N . ARG A 1 74 ? -1.489 3.564 8.179 1.00 95.75 74 ARG A N 1
ATOM 617 C CA . ARG A 1 74 ? -0.430 4.070 9.048 1.00 95.75 74 ARG A CA 1
ATOM 618 C C . ARG A 1 74 ? -0.745 3.733 10.495 1.00 95.75 74 ARG A C 1
ATOM 620 O O . ARG A 1 74 ? -1.839 4.010 10.985 1.00 95.75 74 ARG A O 1
ATOM 627 N N . ILE A 1 75 ? 0.228 3.132 11.165 1.00 91.38 75 ILE A N 1
ATOM 628 C CA . ILE A 1 75 ? 0.107 2.615 12.528 1.00 91.38 75 ILE A CA 1
ATOM 629 C C . ILE A 1 75 ? 1.144 3.315 13.403 1.00 91.38 75 ILE A C 1
ATOM 631 O O . ILE A 1 75 ? 2.320 3.395 13.046 1.00 91.38 75 ILE A O 1
ATOM 635 N N . GLY A 1 76 ? 0.715 3.811 14.560 1.00 84.62 76 GLY A N 1
ATOM 636 C CA . GLY A 1 76 ? 1.590 4.385 15.579 1.00 84.62 76 GLY A CA 1
ATOM 637 C C . GLY A 1 76 ? 0.886 5.467 16.389 1.00 84.62 76 GLY A C 1
ATOM 638 O O . GLY A 1 76 ? -0.240 5.849 16.084 1.00 84.62 76 GLY A O 1
ATOM 639 N N . ASP A 1 77 ? 1.561 6.003 17.402 1.00 79.19 77 ASP A N 1
ATOM 640 C CA . ASP A 1 77 ? 0.961 6.975 18.330 1.00 79.19 77 ASP A CA 1
ATOM 641 C C . ASP A 1 77 ? 0.452 8.249 17.629 1.00 79.19 77 ASP A C 1
ATOM 643 O O . ASP A 1 77 ? -0.555 8.831 18.030 1.00 79.19 77 ASP A O 1
ATOM 647 N N . SER A 1 78 ? 1.109 8.646 16.536 1.00 85.25 78 SER A N 1
ATOM 648 C CA . SER A 1 78 ? 0.715 9.787 15.698 1.00 85.25 78 SER A CA 1
ATOM 649 C C . SER A 1 78 ? -0.254 9.422 14.564 1.00 85.25 78 SER A C 1
ATOM 651 O O . SER A 1 78 ? -0.758 10.318 13.888 1.00 85.25 78 SER A O 1
ATOM 653 N N . PHE A 1 79 ? -0.515 8.130 14.339 1.00 87.00 79 PHE A N 1
ATOM 654 C CA . PHE A 1 79 ? -1.268 7.610 13.196 1.00 87.00 79 PHE A CA 1
ATOM 655 C C . PHE A 1 79 ? -2.347 6.628 13.667 1.00 87.00 79 PHE A C 1
ATOM 657 O O . PHE A 1 79 ? -2.070 5.449 13.898 1.00 87.00 79 PHE A O 1
ATOM 664 N N . PRO A 1 80 ? -3.597 7.093 13.831 1.00 87.94 80 PRO A N 1
ATOM 665 C CA . PRO A 1 80 ? -4.670 6.300 14.419 1.00 87.94 80 PRO A CA 1
ATOM 666 C C . PRO A 1 80 ? -5.286 5.329 13.395 1.00 87.94 80 PRO A C 1
ATOM 668 O O . PRO A 1 80 ? -6.484 5.409 13.122 1.00 87.94 80 PRO A O 1
ATOM 671 N N . ASN A 1 81 ? -4.474 4.433 12.826 1.00 92.94 81 ASN A N 1
ATOM 672 C CA . ASN A 1 81 ? -4.856 3.459 11.796 1.00 92.94 81 ASN A CA 1
ATOM 673 C C . ASN A 1 81 ? -5.512 4.106 10.570 1.00 92.94 81 ASN A C 1
ATOM 675 O O . ASN A 1 81 ? -6.516 3.603 10.056 1.00 92.94 81 ASN A O 1
ATOM 679 N N . ASP A 1 82 ? -4.995 5.252 10.134 1.00 94.88 82 ASP A N 1
ATOM 680 C CA . ASP A 1 82 ? -5.575 5.983 9.019 1.00 94.88 82 ASP A CA 1
ATOM 681 C C . ASP A 1 82 ? -5.055 5.504 7.665 1.00 94.88 82 ASP A C 1
ATOM 683 O O . ASP A 1 82 ? -3.898 5.115 7.504 1.00 94.88 82 ASP A O 1
ATOM 687 N N . MET A 1 83 ? -5.959 5.506 6.689 1.00 96.94 83 MET A N 1
ATOM 688 C CA . MET A 1 83 ? -5.661 5.203 5.303 1.00 96.94 83 MET A CA 1
ATOM 689 C C . MET A 1 83 ? -5.108 6.448 4.620 1.00 96.94 83 MET A C 1
ATOM 691 O O . MET A 1 83 ? -5.781 7.476 4.525 1.00 96.94 83 MET A O 1
ATOM 695 N N . TYR A 1 84 ? -3.892 6.319 4.113 1.00 96.38 84 TYR A N 1
ATOM 696 C CA . TYR A 1 84 ? -3.169 7.339 3.380 1.00 96.38 84 TYR A CA 1
ATOM 697 C C . TYR A 1 84 ? -2.848 6.814 1.981 1.00 96.38 84 TYR A C 1
ATOM 699 O O . TYR A 1 84 ? -2.364 5.693 1.836 1.00 96.38 84 TYR A O 1
ATOM 707 N N . ILE A 1 85 ? -3.185 7.598 0.960 1.00 96.75 85 ILE A N 1
ATOM 708 C CA . ILE A 1 85 ? -3.063 7.209 -0.446 1.00 96.75 85 ILE A CA 1
ATOM 709 C C . ILE A 1 85 ? -2.155 8.220 -1.129 1.00 96.75 85 ILE A C 1
ATOM 711 O O . ILE A 1 85 ? -2.406 9.424 -1.055 1.00 96.75 85 ILE A O 1
ATOM 715 N N . GLU A 1 86 ? -1.126 7.712 -1.790 1.00 94.19 86 GLU A N 1
ATOM 716 C CA . GLU A 1 86 ? -0.166 8.484 -2.567 1.00 94.19 86 GLU A CA 1
ATOM 717 C C . GLU A 1 86 ? -0.138 7.987 -4.002 1.00 94.19 86 GLU A C 1
ATOM 719 O O . GLU A 1 86 ? -0.307 6.801 -4.284 1.00 94.19 86 GLU A O 1
ATOM 724 N N . CYS A 1 87 ? 0.048 8.941 -4.901 1.00 94.31 87 CYS A N 1
ATOM 725 C CA . CYS A 1 87 ? -0.217 8.800 -6.315 1.00 94.31 87 CYS A CA 1
ATOM 726 C C . CYS A 1 87 ? 0.823 9.640 -7.064 1.00 94.31 87 CYS A C 1
ATOM 728 O O . CYS A 1 87 ? 0.842 10.865 -6.913 1.00 94.31 87 CYS A O 1
ATOM 730 N N . THR A 1 88 ? 1.670 8.993 -7.863 1.00 93.12 88 THR A N 1
ATOM 731 C CA . THR A 1 88 ? 2.749 9.639 -8.622 1.00 93.12 88 THR A CA 1
ATOM 732 C C . THR A 1 88 ? 2.514 9.459 -10.123 1.00 93.12 88 THR A C 1
ATOM 734 O O . THR A 1 88 ? 2.535 8.327 -10.607 1.00 93.12 88 THR A O 1
ATOM 737 N N . PRO A 1 89 ? 2.308 10.542 -10.895 1.00 89.38 89 PRO A N 1
ATOM 738 C CA . PRO A 1 89 ? 2.213 10.453 -12.349 1.00 89.38 89 PRO A CA 1
ATOM 739 C C . PRO A 1 89 ? 3.495 9.876 -12.967 1.00 89.38 89 PRO A C 1
ATOM 741 O O . PRO A 1 89 ? 4.591 10.352 -12.670 1.00 89.38 89 PRO A O 1
ATOM 744 N N . SER A 1 90 ? 3.365 8.895 -13.863 1.00 81.81 90 SER A N 1
ATOM 745 C CA . SER A 1 90 ? 4.485 8.380 -14.663 1.00 81.81 90 SER A CA 1
ATOM 746 C C . SER A 1 90 ? 4.442 8.952 -16.077 1.00 81.81 90 SER A C 1
ATOM 748 O O . SER A 1 90 ? 3.425 8.845 -16.761 1.00 81.81 90 SER A O 1
ATOM 750 N N . GLY A 1 91 ? 5.527 9.597 -16.521 1.00 73.62 91 GLY A N 1
ATOM 751 C CA . GLY A 1 91 ? 5.703 10.063 -17.907 1.00 73.62 91 GLY A CA 1
ATOM 752 C C . GLY A 1 91 ? 4.711 11.128 -18.408 1.00 73.62 91 GLY A C 1
ATOM 753 O O . GLY A 1 91 ? 4.844 11.613 -19.531 1.00 73.62 91 GLY A O 1
ATOM 754 N N . THR A 1 92 ? 3.729 11.519 -17.596 1.00 76.81 92 THR A N 1
ATOM 755 C CA . THR A 1 92 ? 2.711 12.525 -17.909 1.00 76.81 92 THR A CA 1
ATOM 756 C C . THR A 1 92 ? 2.429 13.398 -16.681 1.00 76.81 92 THR A C 1
ATOM 758 O O . THR A 1 92 ? 3.057 13.249 -15.638 1.00 76.81 92 THR A O 1
ATOM 761 N N . TYR A 1 93 ? 1.484 14.331 -16.801 1.00 80.75 93 TYR A N 1
ATOM 762 C CA . TYR A 1 93 ? 1.035 15.193 -15.704 1.00 80.75 93 TYR A CA 1
ATOM 763 C C . TYR A 1 93 ? -0.222 14.664 -14.989 1.00 80.75 93 TYR A C 1
ATOM 765 O O . TYR A 1 93 ? -0.734 15.332 -14.093 1.00 80.75 93 TYR A O 1
ATOM 773 N N . HIS A 1 94 ? -0.711 13.480 -15.376 1.00 84.62 94 HIS A N 1
ATOM 774 C CA . HIS A 1 94 ? -1.924 12.855 -14.846 1.00 84.62 94 HIS A CA 1
ATOM 775 C C . HIS A 1 94 ? -1.688 11.397 -14.455 1.00 84.62 94 HIS A C 1
ATOM 777 O O . HIS A 1 94 ? -0.744 10.759 -14.914 1.00 84.62 94 HIS A O 1
ATOM 783 N N . ILE A 1 95 ? -2.607 10.865 -13.656 1.00 88.31 95 ILE A N 1
ATOM 784 C CA . ILE A 1 95 ? -2.737 9.431 -13.388 1.00 88.31 95 ILE A CA 1
ATOM 785 C C . ILE A 1 95 ? -4.009 8.955 -14.078 1.00 88.31 95 ILE A C 1
ATOM 787 O O . ILE A 1 95 ? -5.038 9.639 -14.027 1.00 88.31 95 ILE A O 1
ATOM 791 N N . GLY A 1 96 ? -3.919 7.833 -14.789 1.00 86.88 96 GLY A N 1
ATOM 792 C CA . GLY A 1 96 ? -5.047 7.287 -15.528 1.00 86.88 96 GLY A CA 1
ATOM 793 C C . GLY A 1 96 ? -6.079 6.672 -14.587 1.00 86.88 96 GLY A C 1
ATOM 794 O O . GLY A 1 96 ? -5.736 6.194 -13.514 1.00 86.88 96 GLY A O 1
ATOM 795 N N . GLY A 1 97 ? -7.346 6.630 -15.012 1.00 88.75 97 GLY A N 1
ATOM 796 C CA . GLY A 1 97 ? -8.402 5.967 -14.233 1.00 88.75 97 GLY A CA 1
ATOM 797 C C . GLY A 1 97 ? -8.056 4.512 -13.898 1.00 88.75 97 GLY A C 1
ATOM 798 O O . GLY A 1 97 ? -8.215 4.109 -12.759 1.00 88.75 97 GLY A O 1
ATOM 799 N N . ARG A 1 98 ? -7.458 3.780 -14.851 1.00 90.50 98 ARG A N 1
ATOM 800 C CA . ARG A 1 98 ? -7.023 2.390 -14.648 1.00 90.50 98 ARG A CA 1
ATOM 801 C C . ARG A 1 98 ? -6.025 2.230 -13.497 1.00 90.50 98 ARG A C 1
ATOM 803 O O . ARG A 1 98 ? -6.130 1.283 -12.731 1.00 90.50 98 ARG A O 1
ATOM 810 N N . ASP A 1 99 ? -5.085 3.160 -13.339 1.00 92.50 99 ASP A N 1
ATOM 811 C CA . ASP A 1 99 ? -4.114 3.098 -12.239 1.00 92.50 99 ASP A CA 1
ATOM 812 C C . ASP A 1 99 ? -4.801 3.309 -10.878 1.00 92.50 99 ASP A C 1
ATOM 814 O O . ASP A 1 99 ? -4.313 2.845 -9.849 1.00 92.50 99 ASP A O 1
ATOM 818 N N . LEU A 1 100 ? -5.948 4.001 -10.865 1.00 95.38 100 LEU A N 1
ATOM 819 C CA . LEU A 1 100 ? -6.753 4.249 -9.671 1.00 95.38 100 LEU A CA 1
ATOM 820 C C . LEU A 1 100 ? -7.713 3.097 -9.338 1.00 95.38 100 LEU A C 1
ATOM 822 O O . LEU A 1 100 ? -8.215 3.073 -8.213 1.00 95.38 100 LEU A O 1
ATOM 826 N N . ASP A 1 101 ? -7.921 2.124 -10.233 1.00 96.06 101 ASP A N 1
ATOM 827 C CA . ASP A 1 101 ? -8.819 0.980 -9.997 1.00 96.06 101 ASP A CA 1
ATOM 828 C C . ASP A 1 101 ? -8.431 0.237 -8.706 1.00 96.06 101 ASP A C 1
ATOM 830 O O . ASP A 1 101 ? -9.286 -0.082 -7.883 1.00 96.06 101 ASP A O 1
ATOM 834 N N . ILE A 1 102 ? -7.128 0.078 -8.435 1.00 97.19 102 ILE A N 1
ATOM 835 C CA . ILE A 1 102 ? -6.643 -0.538 -7.190 1.00 97.19 102 ILE A CA 1
ATOM 836 C C . ILE A 1 102 ? -7.128 0.199 -5.933 1.00 97.19 102 ILE A C 1
ATOM 838 O O . ILE A 1 102 ? -7.362 -0.436 -4.900 1.00 97.19 102 ILE A O 1
ATOM 842 N N . ILE A 1 103 ? -7.273 1.525 -5.987 1.00 97.56 103 ILE A N 1
ATOM 843 C CA . ILE A 1 103 ? -7.798 2.326 -4.877 1.00 97.56 103 ILE A CA 1
ATOM 844 C C . ILE A 1 103 ? -9.296 2.091 -4.752 1.00 97.56 103 ILE A C 1
ATOM 846 O O . ILE A 1 103 ? -9.765 1.827 -3.643 1.00 97.56 103 ILE A O 1
ATOM 850 N N . GLU A 1 104 ? -10.030 2.179 -5.862 1.00 97.50 104 GLU A N 1
ATOM 851 C CA . GLU A 1 104 ? -11.481 1.994 -5.883 1.00 97.50 104 GLU A CA 1
ATOM 852 C C . GLU A 1 104 ? -11.866 0.617 -5.341 1.00 97.50 104 GLU A C 1
ATOM 854 O O . GLU A 1 104 ? -12.640 0.533 -4.386 1.00 97.50 104 GLU A O 1
ATOM 859 N N . GLU A 1 105 ? -11.249 -0.442 -5.860 1.00 98.00 105 GLU A N 1
ATOM 860 C CA . GLU A 1 105 ? -11.457 -1.825 -5.427 1.00 98.00 105 GLU A CA 1
ATOM 861 C C . GLU A 1 105 ? -11.089 -2.013 -3.953 1.00 98.00 105 GLU A C 1
ATOM 863 O O . GLU A 1 105 ? -11.882 -2.528 -3.167 1.00 98.00 105 GLU A O 1
ATOM 868 N N . THR A 1 106 ? -9.916 -1.530 -3.531 1.00 98.25 106 THR A N 1
ATOM 869 C CA . THR A 1 106 ? -9.465 -1.697 -2.141 1.00 98.25 106 THR A CA 1
ATOM 870 C C . THR A 1 106 ? -10.392 -0.985 -1.157 1.00 98.25 106 THR A C 1
ATOM 872 O O . THR A 1 106 ? -10.725 -1.539 -0.108 1.00 98.25 106 THR A O 1
ATOM 875 N N . VAL A 1 107 ? -10.815 0.244 -1.463 1.00 97.94 107 VAL A N 1
ATOM 876 C CA . VAL A 1 107 ? -11.735 1.001 -0.602 1.00 97.94 107 VAL A CA 1
ATOM 877 C C . VAL A 1 107 ? -13.119 0.361 -0.601 1.00 97.94 107 VAL A C 1
ATOM 879 O O . VAL A 1 107 ? -13.734 0.273 0.465 1.00 97.94 107 VAL A O 1
ATOM 882 N N . PHE A 1 108 ? -13.605 -0.093 -1.756 1.00 98.25 108 PHE A N 1
ATOM 883 C CA . PHE A 1 108 ? -14.892 -0.769 -1.887 1.00 98.25 108 PHE A CA 1
ATOM 884 C C . PHE A 1 108 ? -14.936 -2.055 -1.057 1.00 98.25 108 PHE A C 1
ATOM 886 O O . PHE A 1 108 ? -15.815 -2.193 -0.202 1.00 98.25 108 PHE A O 1
ATOM 893 N N . ASP A 1 109 ? -13.953 -2.939 -1.225 1.00 98.38 109 ASP A N 1
ATOM 894 C CA . ASP A 1 109 ? -13.871 -4.220 -0.519 1.00 98.38 109 ASP A CA 1
ATOM 895 C C . ASP A 1 109 ? -13.781 -4.024 0.997 1.00 98.38 109 ASP A C 1
ATOM 897 O O . ASP A 1 109 ? -14.588 -4.564 1.756 1.00 98.38 109 ASP A O 1
ATOM 901 N N . LEU A 1 110 ? -12.860 -3.169 1.457 1.00 98.06 110 LEU A N 1
ATOM 902 C CA . LEU A 1 110 ? -12.707 -2.881 2.885 1.00 98.06 110 LEU A CA 1
ATOM 903 C C . LEU A 1 110 ? -13.959 -2.218 3.481 1.00 98.06 110 LEU A C 1
ATOM 905 O O . LEU A 1 110 ? -14.277 -2.423 4.655 1.00 98.06 110 LEU A O 1
ATOM 909 N N . THR A 1 111 ? -14.679 -1.406 2.706 1.00 97.75 111 THR A N 1
ATOM 910 C CA . THR A 1 111 ? -15.930 -0.790 3.167 1.00 97.75 111 THR A CA 1
ATOM 911 C C . THR A 1 111 ? -17.039 -1.829 3.298 1.00 97.75 111 THR A C 1
ATOM 913 O O . THR A 1 111 ? -17.713 -1.856 4.331 1.00 97.75 111 THR A O 1
ATOM 916 N N . ASN A 1 112 ? -17.208 -2.698 2.300 1.00 97.88 112 ASN A N 1
ATOM 917 C CA . ASN A 1 112 ? -18.235 -3.744 2.295 1.00 97.88 112 ASN A CA 1
ATOM 918 C C . ASN A 1 112 ? -18.034 -4.760 3.417 1.00 97.88 112 ASN A C 1
ATOM 920 O O . ASN A 1 112 ? -18.997 -5.132 4.089 1.00 97.88 112 ASN A O 1
ATOM 924 N N . ASP A 1 113 ? -16.783 -5.115 3.695 1.00 97.81 113 ASP A N 1
ATOM 925 C CA . ASP A 1 113 ? -16.432 -6.006 4.802 1.00 97.81 113 ASP A CA 1
ATOM 926 C C . ASP A 1 113 ? -16.454 -5.287 6.162 1.00 97.81 113 ASP A C 1
ATOM 928 O O . ASP A 1 113 ? -16.237 -5.883 7.219 1.00 97.81 113 ASP A O 1
ATOM 932 N N . GLY A 1 114 ? -16.755 -3.986 6.162 1.00 96.94 114 GLY A N 1
ATOM 933 C CA . GLY A 1 114 ? -16.965 -3.195 7.361 1.00 96.94 114 GLY A CA 1
ATOM 934 C C . GLY A 1 114 ? -15.680 -2.837 8.099 1.00 96.94 114 GLY A C 1
ATOM 935 O O . GLY A 1 114 ? -15.762 -2.553 9.294 1.00 96.94 114 GLY A O 1
ATOM 936 N N . PHE A 1 115 ? -14.531 -2.806 7.424 1.00 97.69 115 PHE A N 1
ATOM 937 C CA . PHE A 1 115 ? -13.227 -2.487 8.011 1.00 97.69 115 PHE A CA 1
ATOM 938 C C . PHE A 1 115 ? -13.026 -0.987 8.211 1.00 97.69 115 PHE A C 1
ATOM 940 O O . PHE A 1 115 ? -12.314 -0.603 9.136 1.00 97.69 115 PHE A O 1
ATOM 947 N N . LEU A 1 116 ? -13.635 -0.147 7.368 1.00 97.00 116 LEU A N 1
ATOM 948 C CA . LEU A 1 116 ? -13.373 1.294 7.352 1.00 97.00 116 LEU A CA 1
ATOM 949 C C . LEU A 1 116 ? -14.440 2.121 8.076 1.00 97.00 116 LEU A C 1
ATOM 951 O O . LEU A 1 116 ? -15.638 1.849 7.995 1.00 97.00 116 LEU A O 1
ATOM 955 N N . GLU A 1 117 ? -13.990 3.171 8.756 1.00 95.44 117 GLU A N 1
ATOM 956 C CA . GLU A 1 117 ? -14.792 4.278 9.281 1.00 95.44 117 GLU A CA 1
ATOM 957 C C . GLU A 1 117 ? -14.203 5.630 8.863 1.00 95.44 117 GLU A C 1
ATOM 959 O O . GLU A 1 117 ? -13.122 5.698 8.274 1.00 95.44 117 GLU A O 1
ATOM 964 N N . LYS A 1 118 ? -14.942 6.710 9.133 1.00 90.38 118 LYS A N 1
ATOM 965 C CA . LYS A 1 118 ? -14.573 8.079 8.762 1.00 90.38 118 LYS A CA 1
ATOM 966 C C . LYS A 1 118 ? -14.028 8.878 9.941 1.00 90.38 118 LYS A C 1
ATOM 968 O O . LYS A 1 118 ? -14.582 8.723 11.048 1.00 90.38 118 LYS A O 1
#